Protein AF-A0A1B4V219-F1 (afdb_monomer_lite)

Secondary structure (DSSP, 8-state):
-PEEPPTT---EESTTGGGGSHHHHHHHHHHHHHHHHHHHHHHHHHHHHH---S---TTSSSPPPTTHHHHHHT--SHHHHHHHHHHHHHHH---HHHHHHHHHHHHHHHHHHHHHHHHHHS-EEEETTEEEEEEE--SSS--EEEEHHHHHHHHHHHHHHHHHHHHHHHHHHHHHHT-

Organism: NCBI:txid1675686

Radius of gyration: 20.0 Å; chains: 1; bounding box: 42×27×65 Å

pLDDT: mean 90.4, std 10.65, range [53.06, 97.81]

Sequence (179 aa):
MANPLRVGESVSHGPRTLLKRPELAALIGCACADWAYIESSLTMFYGHLMGVYLPKHPEFEPPLHPVALQVLDELQSIHAKVNLVKKLADWVIKDEVQRKDVLSVLDKLRKAGEGRNLVAHGVWGICESEPEALILLPTFGHQMIYRKQDFELVLEKIQRAKVELGRIHHEFYQRRRNK

Structure (mmCIF, N/CA/C/O backbone):
data_AF-A0A1B4V219-F1
#
_entry.id   AF-A0A1B4V219-F1
#
loop_
_atom_site.group_PDB
_atom_site.id
_atom_site.type_symbol
_atom_site.label_atom_id
_atom_site.label_alt_id
_atom_site.label_comp_id
_atom_site.label_asym_id
_atom_site.label_entity_id
_atom_site.label_seq_id
_atom_site.pdbx_PDB_ins_code
_atom_site.Cartn_x
_atom_site.Cartn_y
_atom_site.Cartn_z
_atom_site.occupancy
_atom_site.B_iso_or_equiv
_atom_site.auth_seq_id
_atom_site.auth_comp_id
_atom_site.auth_asym_id
_atom_site.auth_atom_id
_atom_site.pdbx_PDB_model_num
ATOM 1 N N . MET A 1 1 ? 2.966 11.245 -14.136 1.00 60.09 1 MET A N 1
ATOM 2 C CA . MET A 1 1 ? 2.165 10.245 -14.880 1.00 60.09 1 MET A CA 1
ATOM 3 C C . MET A 1 1 ? 3.119 9.624 -15.871 1.00 60.09 1 MET A C 1
ATOM 5 O O . MET A 1 1 ? 3.752 10.376 -16.601 1.00 60.09 1 MET A O 1
ATOM 9 N N . ALA A 1 2 ? 3.261 8.299 -15.830 1.00 79.25 2 ALA A N 1
ATOM 10 C CA . ALA A 1 2 ? 4.180 7.568 -16.692 1.00 79.25 2 ALA A CA 1
ATOM 11 C C . ALA A 1 2 ? 3.820 7.768 -18.172 1.00 79.25 2 ALA A C 1
ATOM 13 O O . ALA A 1 2 ? 2.639 7.791 -18.527 1.00 79.25 2 ALA A O 1
ATOM 14 N N . ASN A 1 3 ? 4.837 7.893 -19.021 1.00 88.50 3 ASN A N 1
ATOM 15 C CA . ASN A 1 3 ? 4.676 8.034 -20.469 1.00 88.50 3 ASN A CA 1
ATOM 16 C C . ASN A 1 3 ? 4.928 6.688 -21.156 1.00 88.50 3 ASN A C 1
ATOM 18 O O . ASN A 1 3 ? 5.740 5.912 -20.652 1.00 88.50 3 ASN A O 1
ATOM 22 N N . PRO A 1 4 ? 4.280 6.389 -22.292 1.00 93.06 4 PRO A N 1
ATOM 23 C CA . PRO A 1 4 ? 4.597 5.183 -23.043 1.00 93.06 4 PRO A CA 1
ATOM 24 C C . PRO A 1 4 ? 6.025 5.250 -23.604 1.00 93.06 4 PRO A C 1
ATOM 26 O O . PRO A 1 4 ? 6.468 6.304 -24.067 1.00 93.06 4 PRO A O 1
ATOM 29 N N . LEU A 1 5 ? 6.729 4.118 -23.582 1.00 93.38 5 LEU A N 1
ATOM 30 C CA . LEU A 1 5 ? 7.996 3.943 -24.293 1.00 93.38 5 LEU A CA 1
ATOM 31 C C . LEU A 1 5 ? 7.748 3.992 -25.807 1.00 93.38 5 LEU A C 1
ATOM 33 O O . LEU A 1 5 ? 6.678 3.585 -26.279 1.00 93.38 5 LEU A O 1
ATOM 37 N N . ARG A 1 6 ? 8.715 4.488 -26.586 1.00 91.12 6 ARG A N 1
ATOM 38 C CA . ARG A 1 6 ? 8.556 4.536 -28.043 1.00 91.12 6 ARG A CA 1
ATOM 39 C C . ARG A 1 6 ? 8.539 3.115 -28.608 1.00 91.12 6 ARG A C 1
ATOM 41 O O . ARG A 1 6 ? 9.245 2.220 -28.149 1.00 91.12 6 ARG A O 1
ATOM 48 N N . VAL A 1 7 ? 7.719 2.904 -29.635 1.00 87.25 7 VAL A N 1
ATOM 49 C CA . VAL A 1 7 ? 7.619 1.603 -30.307 1.00 87.25 7 VAL A CA 1
ATOM 50 C C . VAL A 1 7 ? 8.960 1.254 -30.956 1.00 87.25 7 VAL A C 1
ATOM 52 O O . VAL A 1 7 ? 9.537 2.075 -31.664 1.00 87.25 7 VAL A O 1
ATOM 55 N N . GLY A 1 8 ? 9.428 0.023 -30.735 1.00 86.38 8 GLY A N 1
ATOM 56 C CA . GLY A 1 8 ? 10.668 -0.503 -31.316 1.00 86.38 8 GLY A CA 1
ATOM 57 C C . GLY A 1 8 ? 11.903 -0.383 -30.421 1.00 86.38 8 GLY A C 1
ATOM 58 O O . GLY A 1 8 ? 12.960 -0.888 -30.792 1.00 86.38 8 GLY A O 1
ATOM 59 N N . GLU A 1 9 ? 11.791 0.235 -29.244 1.00 91.06 9 GLU A N 1
ATOM 60 C CA . GLU A 1 9 ? 12.893 0.285 -28.284 1.00 91.06 9 GLU A CA 1
ATOM 61 C C . GLU A 1 9 ? 13.106 -1.070 -27.592 1.00 91.06 9 GLU A C 1
ATOM 63 O O . GLU A 1 9 ? 12.161 -1.770 -27.224 1.00 91.06 9 GLU A O 1
ATOM 68 N N . SER A 1 10 ? 14.374 -1.454 -27.424 1.00 91.75 10 SER A N 1
ATOM 69 C CA . SER A 1 10 ? 14.740 -2.713 -26.774 1.00 91.75 10 SER A CA 1
ATOM 70 C C . SER A 1 10 ? 14.769 -2.543 -25.258 1.00 91.75 10 SER A C 1
ATOM 72 O O . SER A 1 10 ? 15.410 -1.625 -24.739 1.00 91.75 10 SER A O 1
ATOM 74 N N . VAL A 1 11 ? 14.098 -3.449 -24.546 1.00 95.25 11 VAL A N 1
ATOM 75 C CA . VAL A 1 11 ? 14.038 -3.456 -23.083 1.00 95.25 11 VAL A CA 1
ATOM 76 C C . VAL A 1 11 ? 14.766 -4.679 -22.551 1.00 95.25 11 VAL A C 1
ATOM 78 O O . VAL A 1 11 ? 14.381 -5.818 -22.808 1.00 95.25 11 VAL A O 1
ATOM 81 N N . SER A 1 12 ? 15.808 -4.439 -21.761 1.00 93.75 12 SER A N 1
ATOM 82 C CA . SER A 1 12 ? 16.472 -5.489 -20.996 1.00 93.75 12 SER A CA 1
ATOM 83 C C . SER A 1 12 ? 15.722 -5.698 -19.684 1.00 93.75 12 SER A C 1
ATOM 85 O O . SER A 1 12 ? 15.449 -4.736 -18.971 1.00 93.75 12 SER A O 1
ATOM 87 N N . HIS A 1 13 ? 15.397 -6.940 -19.333 1.00 92.19 13 HIS A N 1
ATOM 88 C CA . HIS A 1 13 ? 14.679 -7.273 -18.101 1.00 92.19 13 HIS A CA 1
ATOM 89 C C . HIS A 1 13 ? 15.292 -8.499 -17.415 1.00 92.19 13 HIS A C 1
ATOM 91 O O . HIS A 1 13 ? 15.988 -9.299 -18.037 1.00 92.19 13 HIS A O 1
ATOM 97 N N . GLY A 1 14 ? 15.037 -8.643 -16.115 1.00 86.25 14 GLY A N 1
ATOM 98 C CA . GLY A 1 14 ? 15.570 -9.736 -15.304 1.00 86.25 14 GLY A CA 1
ATOM 99 C C . GLY A 1 14 ? 15.911 -9.304 -13.877 1.00 86.25 14 GLY A C 1
ATOM 100 O O . GLY A 1 14 ? 16.007 -8.110 -13.589 1.00 86.25 14 GLY A O 1
ATOM 101 N N . PRO A 1 15 ? 16.138 -10.264 -12.964 1.00 75.94 15 PRO A N 1
ATOM 102 C CA . PRO A 1 15 ? 16.276 -9.986 -11.532 1.00 75.94 15 PRO A CA 1
ATOM 103 C C . PRO A 1 15 ? 17.472 -9.085 -11.196 1.00 75.94 15 PRO A C 1
ATOM 105 O O . PRO A 1 15 ? 17.439 -8.342 -10.222 1.00 75.94 15 PRO A O 1
ATOM 108 N N . ARG A 1 16 ? 18.532 -9.115 -12.015 1.00 89.88 16 ARG A N 1
ATOM 109 C CA . ARG A 1 16 ? 19.732 -8.283 -11.828 1.00 89.88 16 ARG A CA 1
ATOM 110 C C . ARG A 1 16 ? 19.672 -6.947 -12.563 1.00 89.88 16 ARG A C 1
ATOM 112 O O . ARG A 1 16 ? 20.539 -6.108 -12.347 1.00 89.88 16 ARG A O 1
ATOM 119 N N . THR A 1 17 ? 18.672 -6.724 -13.412 1.00 90.62 17 THR A N 1
ATOM 120 C CA . THR A 1 17 ? 18.585 -5.509 -14.231 1.00 90.62 17 THR A CA 1
ATOM 121 C C . THR A 1 17 ? 18.393 -4.264 -13.365 1.00 90.62 17 THR A C 1
ATOM 123 O O . THR A 1 17 ? 18.997 -3.230 -13.640 1.00 90.62 17 THR A O 1
ATOM 126 N N . LEU A 1 18 ? 17.659 -4.386 -12.254 1.00 91.25 18 LEU A N 1
ATOM 127 C CA . LEU A 1 18 ? 17.479 -3.307 -11.278 1.00 91.25 18 LEU A CA 1
ATOM 128 C C . LEU A 1 18 ? 18.797 -2.831 -10.646 1.00 91.25 18 LEU A C 1
ATOM 130 O O . LEU A 1 18 ? 18.899 -1.666 -10.271 1.00 91.25 18 LEU A O 1
ATOM 134 N N . LEU A 1 19 ? 19.838 -3.675 -10.597 1.00 94.38 19 LEU A N 1
ATOM 135 C CA . LEU A 1 19 ? 21.158 -3.279 -10.084 1.00 94.38 19 LEU A CA 1
ATOM 136 C C . LEU A 1 19 ? 21.808 -2.175 -10.930 1.00 94.38 19 LEU A C 1
ATOM 138 O O . LEU A 1 19 ? 22.653 -1.441 -10.429 1.00 94.38 19 LEU A O 1
ATOM 142 N N . LYS A 1 20 ? 21.395 -2.019 -12.195 1.00 95.88 20 LYS A N 1
ATOM 143 C CA . LYS A 1 20 ? 21.844 -0.926 -13.070 1.00 95.88 20 LYS A CA 1
ATOM 144 C C . LYS A 1 20 ? 21.134 0.407 -12.791 1.00 95.88 20 LYS A C 1
ATOM 146 O O . LYS A 1 20 ? 21.480 1.412 -13.410 1.00 95.88 20 LYS A O 1
ATOM 151 N N . ARG A 1 21 ? 20.127 0.424 -11.911 1.00 96.00 21 ARG A N 1
ATOM 152 C CA . ARG A 1 21 ? 19.353 1.606 -11.488 1.00 96.00 21 ARG A CA 1
ATOM 153 C C . ARG A 1 21 ? 19.202 1.605 -9.955 1.00 96.00 21 ARG A C 1
ATOM 155 O O . ARG A 1 21 ? 18.081 1.511 -9.453 1.00 96.00 21 ARG A O 1
ATOM 162 N N . PRO A 1 22 ? 20.313 1.675 -9.197 1.00 96.50 22 PRO A N 1
ATOM 163 C CA . PRO A 1 22 ? 20.311 1.419 -7.755 1.00 96.50 22 PRO A CA 1
ATOM 164 C C . PRO A 1 22 ? 19.413 2.378 -6.965 1.00 96.50 22 PRO A C 1
ATOM 166 O O . PRO A 1 22 ? 18.748 1.940 -6.032 1.00 96.50 22 PRO A O 1
ATOM 169 N N . GLU A 1 23 ? 19.324 3.653 -7.359 1.00 97.19 23 GLU A N 1
ATOM 170 C CA . GLU A 1 23 ? 18.421 4.611 -6.704 1.00 97.19 23 GLU A CA 1
ATOM 171 C C . GLU A 1 23 ? 16.948 4.207 -6.832 1.00 97.19 23 GLU A C 1
ATOM 173 O O . GLU A 1 23 ? 16.208 4.227 -5.851 1.00 97.19 23 GLU A O 1
ATOM 178 N N . LEU A 1 24 ? 16.520 3.792 -8.028 1.00 97.19 24 LEU A N 1
ATOM 179 C CA . LEU A 1 24 ? 15.139 3.368 -8.263 1.00 97.19 24 LEU A CA 1
ATOM 180 C C . LEU A 1 24 ? 14.849 2.051 -7.539 1.00 97.19 24 LEU A C 1
ATOM 182 O O . LEU A 1 24 ? 13.808 1.917 -6.903 1.00 97.19 24 LEU A O 1
ATOM 186 N N . ALA A 1 25 ? 15.796 1.108 -7.552 1.00 96.06 25 ALA A N 1
ATOM 187 C CA . ALA A 1 25 ? 15.689 -0.134 -6.790 1.00 96.06 25 ALA A CA 1
ATOM 188 C C . ALA A 1 25 ? 15.567 0.118 -5.273 1.00 96.06 25 ALA A C 1
ATOM 190 O O . ALA A 1 25 ? 14.772 -0.544 -4.603 1.00 96.06 25 ALA A O 1
ATOM 191 N N . ALA A 1 26 ? 16.301 1.097 -4.735 1.00 97.44 26 ALA A N 1
ATOM 192 C CA . ALA A 1 26 ? 16.196 1.493 -3.333 1.00 97.44 26 ALA A CA 1
ATOM 193 C C . ALA A 1 26 ? 14.797 2.033 -2.995 1.00 97.44 26 ALA A C 1
ATOM 195 O O . ALA A 1 26 ? 14.236 1.650 -1.971 1.00 97.44 26 ALA A O 1
ATOM 196 N N . LEU A 1 27 ? 14.189 2.838 -3.875 1.00 97.69 27 LEU A N 1
ATOM 197 C CA . LEU A 1 27 ? 12.820 3.336 -3.682 1.00 97.69 27 LEU A CA 1
ATOM 198 C C . LEU A 1 27 ? 11.777 2.207 -3.676 1.00 97.69 27 LEU A C 1
ATOM 200 O O . LEU A 1 27 ? 10.862 2.233 -2.850 1.00 97.69 27 LEU A O 1
ATOM 204 N N . ILE A 1 28 ? 11.937 1.187 -4.531 1.00 96.75 28 ILE A N 1
ATOM 205 C CA . ILE A 1 28 ? 11.116 -0.038 -4.477 1.00 96.75 28 ILE A CA 1
ATOM 206 C C . ILE A 1 28 ? 11.275 -0.712 -3.105 1.00 96.75 28 ILE A C 1
ATOM 208 O O . ILE A 1 28 ? 10.281 -1.050 -2.460 1.00 96.75 28 ILE A O 1
ATOM 212 N N . GLY A 1 29 ? 12.515 -0.862 -2.631 1.00 97.00 29 GLY A N 1
ATOM 213 C CA . GLY A 1 29 ? 12.816 -1.433 -1.316 1.00 97.00 29 GLY A CA 1
ATOM 214 C C . GLY A 1 29 ? 12.167 -0.662 -0.164 1.00 97.00 29 GLY A C 1
ATOM 215 O O . GLY A 1 29 ? 11.534 -1.272 0.698 1.00 97.00 29 GLY A O 1
ATOM 216 N N . CYS A 1 30 ? 12.251 0.671 -0.176 1.00 97.81 30 CYS A N 1
ATOM 217 C CA . CYS A 1 30 ? 11.585 1.532 0.802 1.00 97.81 30 CYS A CA 1
ATOM 218 C C . CYS A 1 30 ? 10.065 1.337 0.792 1.00 97.81 30 CYS A C 1
ATOM 220 O O . CYS A 1 30 ? 9.470 1.196 1.858 1.00 97.81 30 CYS A O 1
ATOM 222 N N . ALA A 1 31 ? 9.441 1.267 -0.390 1.00 97.12 31 ALA A N 1
ATOM 223 C CA . ALA A 1 31 ? 8.004 1.029 -0.509 1.00 97.12 31 ALA A CA 1
ATOM 224 C C . ALA A 1 31 ? 7.595 -0.331 0.083 1.00 97.12 31 ALA A C 1
ATOM 226 O O . ALA A 1 31 ? 6.599 -0.410 0.802 1.00 97.12 31 ALA A O 1
ATOM 227 N N . CYS A 1 32 ? 8.375 -1.388 -0.165 1.00 96.56 32 CYS A N 1
ATOM 228 C CA . CYS A 1 32 ? 8.146 -2.709 0.426 1.00 96.56 32 CYS A CA 1
ATOM 229 C C . CYS A 1 32 ? 8.313 -2.700 1.954 1.00 96.56 32 CYS A C 1
ATOM 231 O O . CYS A 1 32 ? 7.476 -3.257 2.664 1.00 96.56 32 CYS A O 1
ATOM 233 N N . ALA A 1 33 ? 9.359 -2.046 2.468 1.00 97.38 33 ALA A N 1
ATOM 234 C CA . ALA A 1 33 ? 9.620 -1.959 3.903 1.00 97.38 33 ALA A CA 1
ATOM 235 C C . ALA A 1 33 ? 8.528 -1.168 4.641 1.00 97.38 33 ALA A C 1
ATOM 237 O O . ALA A 1 33 ? 7.969 -1.656 5.623 1.00 97.38 33 ALA A O 1
ATOM 238 N N . ASP A 1 34 ? 8.160 0.018 4.144 1.00 96.62 34 ASP A N 1
ATOM 239 C CA . ASP A 1 34 ? 7.082 0.829 4.726 1.00 96.62 34 ASP A CA 1
ATOM 240 C C . ASP A 1 34 ? 5.733 0.105 4.686 1.00 96.62 34 ASP A C 1
ATOM 242 O O . ASP A 1 34 ? 4.907 0.255 5.591 1.00 96.62 34 ASP A O 1
ATOM 246 N N . TRP A 1 35 ? 5.515 -0.719 3.665 1.00 96.31 35 TRP A N 1
ATOM 247 C CA . TRP A 1 35 ? 4.313 -1.526 3.576 1.00 96.31 35 TRP A CA 1
ATOM 248 C C . TRP A 1 35 ? 4.260 -2.658 4.606 1.00 96.31 35 TRP A C 1
ATOM 250 O O . TRP A 1 35 ? 3.206 -2.892 5.195 1.00 96.31 35 TRP A O 1
ATOM 260 N N . ALA A 1 36 ? 5.381 -3.324 4.881 1.00 94.31 36 ALA A N 1
ATOM 261 C CA . ALA A 1 36 ? 5.444 -4.332 5.939 1.00 94.31 36 ALA A CA 1
ATOM 262 C C . ALA A 1 36 ? 5.086 -3.730 7.315 1.00 94.31 36 ALA A C 1
ATOM 264 O O . ALA A 1 36 ? 4.365 -4.347 8.102 1.00 94.31 36 ALA A O 1
ATOM 265 N N . TYR A 1 37 ? 5.508 -2.486 7.583 1.00 93.94 37 TYR A N 1
ATOM 266 C CA . TYR A 1 37 ? 5.084 -1.754 8.783 1.00 93.94 37 TYR A CA 1
ATOM 267 C C . TYR A 1 37 ? 3.576 -1.522 8.825 1.00 93.94 37 TYR A C 1
ATOM 269 O O . TYR A 1 37 ? 2.952 -1.749 9.858 1.00 93.94 37 TYR A O 1
ATOM 277 N N . ILE A 1 38 ? 2.983 -1.095 7.710 1.00 95.19 38 ILE A N 1
ATOM 278 C CA . ILE A 1 38 ? 1.533 -0.924 7.586 1.00 95.19 38 ILE A CA 1
ATOM 279 C C . ILE A 1 38 ? 0.790 -2.225 7.887 1.00 95.19 38 ILE A C 1
ATOM 281 O O . ILE A 1 38 ? -0.202 -2.192 8.611 1.00 95.19 38 ILE A O 1
ATOM 285 N N . GLU A 1 39 ? 1.242 -3.354 7.337 1.00 93.31 39 GLU A N 1
ATOM 286 C CA . GLU A 1 39 ? 0.598 -4.654 7.551 1.00 93.31 39 GLU A CA 1
ATOM 287 C C . GLU A 1 39 ? 0.638 -5.040 9.029 1.00 93.31 39 GLU A C 1
ATOM 289 O O . GLU A 1 39 ? -0.397 -5.383 9.598 1.00 93.31 39 GLU A O 1
ATOM 294 N N . SER A 1 40 ? 1.790 -4.863 9.680 1.00 91.19 40 SER A N 1
ATOM 295 C CA . SER A 1 40 ? 1.932 -5.058 11.125 1.00 91.19 40 SER A CA 1
ATOM 296 C C . SER A 1 40 ? 1.008 -4.131 11.932 1.00 91.19 40 SER A C 1
ATOM 298 O O . SER A 1 40 ? 0.250 -4.590 12.791 1.00 91.19 40 SER A O 1
ATOM 300 N N . SER A 1 41 ? 0.986 -2.830 11.623 1.00 92.94 41 SER A N 1
ATOM 301 C CA . SER A 1 41 ? 0.100 -1.859 12.280 1.00 92.94 41 SER A CA 1
ATOM 302 C C . SER A 1 41 ? -1.379 -2.175 12.076 1.00 92.94 41 SER A C 1
ATOM 304 O O . SER A 1 41 ? -2.167 -2.031 13.011 1.00 92.94 41 SER A O 1
ATOM 306 N N . LEU A 1 42 ? -1.771 -2.637 10.889 1.00 94.94 42 LEU A N 1
ATOM 307 C CA . LEU A 1 42 ? -3.146 -3.024 10.592 1.00 94.94 42 LEU A CA 1
ATOM 308 C C . LEU A 1 42 ? -3.558 -4.249 11.416 1.00 94.94 42 LEU A C 1
ATOM 310 O O . LEU A 1 42 ? -4.653 -4.255 11.979 1.00 94.94 42 LEU A O 1
ATOM 314 N N . THR A 1 43 ? -2.675 -5.242 11.547 1.00 91.94 43 THR A N 1
ATOM 315 C CA . THR A 1 43 ? -2.886 -6.409 12.415 1.00 91.94 43 THR A CA 1
ATOM 316 C C . THR A 1 43 ? -3.031 -6.015 13.875 1.00 91.94 43 THR A C 1
ATOM 318 O O . THR A 1 43 ? -3.964 -6.464 14.545 1.00 91.94 43 THR A O 1
ATOM 321 N N . MET A 1 44 ? -2.173 -5.125 14.372 1.00 90.12 44 MET A N 1
ATOM 322 C CA . MET A 1 44 ? -2.311 -4.622 15.736 1.00 90.12 44 MET A CA 1
ATOM 323 C C . MET A 1 44 ? -3.627 -3.865 15.921 1.00 90.12 44 MET A C 1
ATOM 325 O O . MET A 1 44 ? -4.329 -4.080 16.907 1.00 90.12 44 MET A O 1
ATOM 329 N N . PHE A 1 45 ? -3.999 -2.992 14.986 1.00 93.25 45 PHE A N 1
ATOM 330 C CA . PHE A 1 45 ? -5.258 -2.256 15.067 1.00 93.25 45 PHE A CA 1
ATOM 331 C C . PHE A 1 45 ? -6.467 -3.203 15.066 1.00 93.25 45 PHE A C 1
ATOM 333 O O . PHE A 1 45 ? -7.363 -3.055 15.898 1.00 93.25 45 PHE A O 1
ATOM 340 N N . TYR A 1 46 ? -6.454 -4.231 14.215 1.00 94.12 46 TYR A N 1
ATOM 341 C CA . TYR A 1 46 ? -7.464 -5.288 14.202 1.00 94.12 46 TYR A CA 1
ATOM 342 C C . TYR A 1 46 ? -7.561 -6.022 15.546 1.00 94.12 46 TYR A C 1
ATOM 344 O O . TYR A 1 46 ? -8.655 -6.147 16.100 1.00 94.12 46 TYR A O 1
ATOM 352 N N . GLY A 1 47 ? -6.427 -6.437 16.116 1.00 90.81 47 GLY A N 1
ATOM 353 C CA . GLY A 1 47 ? -6.393 -7.095 17.423 1.00 90.81 47 GLY A CA 1
ATOM 354 C C . GLY A 1 47 ? -6.954 -6.225 18.545 1.00 90.81 47 GLY A C 1
ATOM 355 O O . GLY A 1 47 ? -7.679 -6.721 19.406 1.00 90.81 47 GLY A O 1
ATOM 356 N N . HIS A 1 48 ? -6.714 -4.914 18.502 1.00 89.06 48 HIS A N 1
ATOM 357 C CA . HIS A 1 48 ? -7.333 -3.989 19.448 1.00 89.06 48 HIS A CA 1
ATOM 358 C C . HIS A 1 48 ? -8.831 -3.827 19.215 1.00 89.06 48 HIS A C 1
ATOM 360 O O . HIS A 1 48 ? -9.579 -3.755 20.188 1.00 89.06 48 HIS A O 1
ATOM 366 N N . LEU A 1 49 ? -9.303 -3.784 17.967 1.00 91.94 49 LEU A N 1
ATOM 367 C CA . LEU A 1 49 ? -10.736 -3.715 17.677 1.00 91.94 49 LEU A CA 1
ATOM 368 C C . LEU A 1 49 ? -11.473 -4.937 18.239 1.00 91.94 49 LEU A C 1
ATOM 370 O O . LEU A 1 49 ? -12.494 -4.755 18.907 1.00 91.94 49 LEU A O 1
ATOM 374 N N . MET A 1 50 ? -10.915 -6.142 18.061 1.00 90.38 50 MET A N 1
ATOM 375 C CA . MET A 1 50 ? -11.459 -7.388 18.628 1.00 90.38 50 MET A CA 1
ATOM 376 C C . MET A 1 50 ? -11.575 -7.330 20.158 1.00 90.38 50 MET A C 1
ATOM 378 O O . MET A 1 50 ? -12.475 -7.937 20.732 1.00 90.38 50 MET A O 1
ATOM 382 N N . GLY A 1 51 ? -10.711 -6.547 20.809 1.00 82.06 51 GLY A N 1
ATOM 383 C CA . GLY A 1 51 ? -10.695 -6.382 22.256 1.00 82.06 51 GLY A CA 1
ATOM 384 C C . GLY A 1 51 ? -9.965 -7.510 22.972 1.00 82.06 51 GLY A C 1
ATOM 385 O O . GLY A 1 51 ? -9.300 -8.343 22.363 1.00 82.06 51 GLY A O 1
ATOM 386 N N . VAL A 1 52 ? -10.059 -7.494 24.297 1.00 65.88 52 VAL A N 1
ATOM 387 C CA . VAL A 1 52 ? -9.306 -8.395 25.165 1.00 65.88 52 VAL A CA 1
ATOM 388 C C . VAL A 1 52 ? -10.264 -9.413 25.774 1.00 65.88 52 VAL A C 1
ATOM 390 O O . VAL A 1 52 ? -11.144 -9.035 26.540 1.00 65.88 52 VAL A O 1
ATOM 393 N N . TYR A 1 53 ? -10.079 -10.694 25.451 1.00 55.53 53 TYR A N 1
ATOM 394 C CA . TYR A 1 53 ? -10.760 -11.810 26.128 1.00 55.53 53 TYR A CA 1
ATOM 395 C C . TYR A 1 53 ? -9.938 -12.408 27.283 1.00 55.53 53 TYR A C 1
ATOM 397 O O . TYR A 1 53 ? -10.434 -13.268 28.004 1.00 55.53 53 TYR A O 1
ATOM 405 N N . LEU A 1 54 ? -8.688 -11.970 27.466 1.00 54.00 54 LEU A N 1
ATOM 406 C CA . LEU A 1 54 ? -7.799 -12.459 28.518 1.00 54.00 54 LEU A CA 1
ATOM 407 C C . LEU A 1 54 ? -7.739 -11.487 29.711 1.00 54.00 54 LEU A C 1
ATOM 409 O O . LEU A 1 54 ? -7.877 -10.277 29.532 1.00 54.00 54 LEU A O 1
ATOM 413 N N . PRO A 1 55 ? -7.515 -11.974 30.942 1.00 55.31 55 PRO A N 1
ATOM 414 C CA . PRO A 1 55 ? -7.235 -11.105 32.081 1.00 55.31 55 PRO A CA 1
ATOM 415 C C . PRO A 1 55 ? -6.077 -10.154 31.754 1.00 55.31 55 PRO A C 1
ATOM 417 O O . PRO A 1 55 ? -5.131 -10.555 31.075 1.00 55.31 55 PRO A O 1
ATOM 420 N N . LYS A 1 56 ? -6.140 -8.901 32.230 1.00 58.00 56 LYS A N 1
ATOM 421 C CA . LYS A 1 56 ? -5.037 -7.938 32.086 1.00 58.00 56 LYS A CA 1
ATOM 422 C C . LYS A 1 56 ? -3.749 -8.585 32.603 1.00 58.00 56 LYS A C 1
ATOM 424 O O . LYS A 1 56 ? -3.634 -8.825 33.802 1.00 58.00 56 LYS A O 1
ATOM 429 N N . HIS A 1 57 ? -2.806 -8.875 31.709 1.00 53.78 57 HIS A N 1
ATOM 430 C CA . HIS A 1 57 ? -1.481 -9.326 32.108 1.00 53.78 57 HIS A CA 1
ATOM 431 C C . HIS A 1 57 ? -0.596 -8.080 32.258 1.00 53.78 57 HIS A C 1
ATOM 433 O O . HIS A 1 57 ? -0.463 -7.338 31.284 1.00 53.78 57 HIS A O 1
ATOM 439 N N . PRO A 1 58 ? -0.006 -7.820 33.438 1.00 56.78 58 PRO A N 1
ATOM 440 C CA . PRO A 1 58 ? 0.721 -6.575 33.718 1.00 56.78 58 PRO A CA 1
ATOM 441 C C . PRO A 1 58 ? 1.945 -6.338 32.816 1.00 56.78 58 PRO A C 1
ATOM 443 O O . PRO A 1 58 ? 2.432 -5.218 32.728 1.00 56.78 58 PRO A O 1
ATOM 446 N N . GLU A 1 59 ? 2.422 -7.372 32.124 1.00 57.75 59 GLU A N 1
ATOM 447 C CA . GLU A 1 59 ? 3.592 -7.311 31.239 1.00 57.75 59 GLU A CA 1
ATOM 448 C C . GLU A 1 59 ? 3.249 -7.027 29.765 1.00 57.75 59 GLU A C 1
ATOM 450 O O . GLU A 1 59 ? 4.138 -6.697 28.984 1.00 57.75 59 GLU A O 1
ATOM 455 N N . PHE A 1 60 ? 1.974 -7.125 29.369 1.00 53.06 60 PHE A N 1
ATOM 456 C CA . PHE A 1 60 ? 1.541 -6.999 27.973 1.00 53.06 60 PHE A CA 1
ATOM 457 C C . PHE A 1 60 ? 0.391 -5.995 27.858 1.00 53.06 60 PHE A C 1
ATOM 459 O O . PHE A 1 60 ? -0.761 -6.362 27.623 1.00 53.06 60 PHE A O 1
ATOM 466 N N . GLU A 1 61 ? 0.700 -4.709 28.045 1.00 59.91 61 GLU A N 1
ATOM 467 C CA . GLU A 1 61 ? -0.229 -3.617 27.745 1.00 59.91 61 GLU A CA 1
ATOM 468 C C . GLU A 1 61 ? 0.159 -2.893 26.443 1.00 59.91 61 GLU A C 1
ATOM 470 O O . GLU A 1 61 ? 1.289 -2.414 26.324 1.00 59.91 61 GLU A O 1
ATOM 475 N N . PRO A 1 62 ? -0.772 -2.746 25.482 1.00 58.78 62 PRO A N 1
ATOM 476 C CA . PRO A 1 62 ? -2.134 -3.279 25.481 1.00 58.78 62 PRO A CA 1
ATOM 477 C C . PRO A 1 62 ? -2.192 -4.777 25.144 1.00 58.78 62 PRO A C 1
ATOM 479 O O . PRO A 1 62 ? -1.456 -5.226 24.263 1.00 58.78 62 PRO A O 1
ATOM 482 N N . PRO A 1 63 ? -3.139 -5.539 25.721 1.00 66.62 63 PRO A N 1
ATOM 483 C CA . PRO A 1 63 ? -3.365 -6.902 25.274 1.00 66.62 63 PRO A CA 1
ATOM 484 C C . PRO A 1 63 ? -3.974 -6.874 23.864 1.00 66.62 63 PRO A C 1
ATOM 486 O O . PRO A 1 63 ? -5.033 -6.284 23.637 1.00 66.62 63 PRO A O 1
ATOM 489 N N . LEU A 1 64 ? -3.311 -7.520 22.909 1.00 73.88 64 LEU A N 1
ATOM 490 C CA . LEU A 1 64 ? -3.880 -7.837 21.601 1.00 73.88 64 LEU A CA 1
ATOM 491 C C . LEU A 1 64 ? -4.706 -9.119 21.716 1.00 73.88 64 LEU A C 1
ATOM 493 O O . LEU A 1 64 ? -4.339 -10.033 22.456 1.00 73.88 64 LEU A O 1
ATOM 497 N N . HIS A 1 65 ? -5.807 -9.221 20.969 1.00 82.81 65 HIS A N 1
ATOM 498 C CA . HIS A 1 65 ? -6.548 -10.478 20.915 1.00 82.81 65 HIS A CA 1
ATOM 499 C C . HIS A 1 65 ? -5.630 -11.606 20.390 1.00 82.81 65 HIS A C 1
ATOM 501 O O . HIS A 1 65 ? -5.078 -11.463 19.296 1.00 82.81 65 HIS A O 1
ATOM 507 N N . PRO A 1 66 ? -5.478 -12.742 21.103 1.00 78.50 66 PRO A N 1
ATOM 508 C CA . PRO A 1 66 ? -4.422 -13.727 20.829 1.00 78.50 66 PRO A CA 1
ATOM 509 C C . PRO A 1 66 ? -4.553 -14.441 19.479 1.00 78.50 66 PRO A C 1
ATOM 511 O O . PRO A 1 66 ? -3.571 -14.987 18.990 1.00 78.50 66 PRO A O 1
ATOM 514 N N . VAL A 1 67 ? -5.757 -14.429 18.889 1.00 86.88 67 VAL A N 1
ATOM 515 C CA . VAL A 1 67 ? -6.035 -15.017 17.563 1.00 86.88 67 VAL A CA 1
ATOM 516 C C . VAL A 1 67 ? -6.052 -13.998 16.412 1.00 86.88 67 VAL A C 1
ATOM 518 O O . VAL A 1 67 ? -6.304 -14.363 15.266 1.00 86.88 67 VAL A O 1
ATOM 521 N N . ALA A 1 68 ? -5.862 -12.703 16.699 1.00 86.81 68 ALA A N 1
ATOM 522 C CA . ALA A 1 68 ? -6.024 -11.653 15.691 1.00 86.81 68 ALA A CA 1
ATOM 523 C C . ALA A 1 68 ? -4.996 -11.764 14.565 1.00 86.81 68 ALA A C 1
ATOM 525 O O . ALA A 1 68 ? -5.352 -11.580 13.402 1.00 86.81 68 ALA A O 1
ATOM 526 N N . LEU A 1 69 ? -3.749 -12.088 14.920 1.00 85.25 69 LEU A N 1
ATOM 527 C CA . LEU A 1 69 ? -2.665 -12.299 13.966 1.00 85.25 69 LEU A CA 1
ATOM 528 C C . LEU A 1 69 ? -3.004 -13.450 13.014 1.00 85.25 69 LEU A C 1
ATOM 530 O O . LEU A 1 69 ? -3.006 -13.257 11.808 1.00 85.25 69 LEU A O 1
ATOM 534 N N . GLN A 1 70 ? -3.398 -14.601 13.558 1.00 89.50 70 GLN A N 1
ATOM 535 C CA . GLN A 1 70 ? -3.718 -15.808 12.795 1.00 89.50 70 GLN A CA 1
ATOM 536 C C . GLN A 1 70 ? -4.885 -15.560 11.835 1.00 89.50 70 GLN A C 1
ATOM 538 O O . GLN A 1 70 ? -4.809 -15.921 10.668 1.00 89.50 70 GLN A O 1
ATOM 543 N N . VAL A 1 71 ? -5.948 -14.889 12.294 1.00 90.44 71 VAL A N 1
ATOM 544 C CA . VAL A 1 71 ? -7.092 -14.564 11.428 1.00 90.44 71 VAL A CA 1
ATOM 545 C C . VAL A 1 71 ? -6.689 -13.615 10.302 1.00 90.44 71 VAL A C 1
ATOM 547 O O . VAL A 1 71 ? -7.114 -13.808 9.164 1.00 90.44 71 VAL A O 1
ATOM 550 N N . LEU A 1 72 ? -5.906 -12.573 10.602 1.00 89.62 72 LEU A N 1
ATOM 551 C CA . LEU A 1 72 ? -5.538 -11.599 9.581 1.00 89.62 72 LEU A CA 1
ATOM 552 C C . LEU A 1 72 ?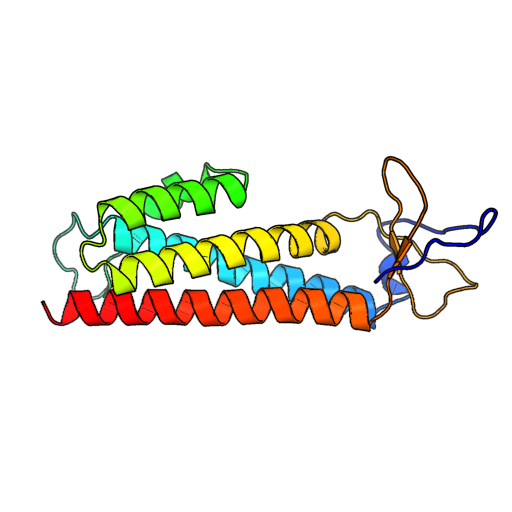 -4.506 -12.161 8.594 1.00 89.62 72 LEU A C 1
ATOM 554 O O . LEU A 1 72 ? -4.544 -11.795 7.420 1.00 89.62 72 LEU A O 1
ATOM 558 N N . ASP A 1 73 ? -3.607 -13.035 9.042 1.00 87.44 73 ASP A N 1
ATOM 559 C CA . ASP A 1 73 ? -2.566 -13.637 8.206 1.00 87.44 73 ASP A CA 1
ATOM 560 C C . ASP A 1 73 ? -3.105 -14.678 7.228 1.00 87.44 73 ASP A C 1
ATOM 562 O O . ASP A 1 73 ? -2.550 -14.804 6.137 1.00 87.44 73 ASP A O 1
ATOM 566 N N . GLU A 1 74 ? -4.240 -15.318 7.525 1.00 93.69 74 GLU A N 1
ATOM 567 C CA . GLU A 1 74 ? -4.892 -16.190 6.538 1.00 93.69 74 GLU A CA 1
ATOM 568 C C . GLU A 1 74 ? -5.475 -15.438 5.336 1.00 93.69 74 GLU A C 1
ATOM 570 O O . GLU A 1 74 ? -5.757 -16.014 4.281 1.00 93.69 74 GLU A O 1
ATOM 575 N N . LEU A 1 75 ? -5.629 -14.118 5.443 1.00 92.50 75 LEU A N 1
ATOM 576 C CA . LEU A 1 75 ? -6.078 -13.297 4.331 1.00 92.50 75 LEU A CA 1
ATOM 577 C C . LEU A 1 75 ? -4.897 -12.923 3.431 1.00 92.50 75 LEU A C 1
ATOM 579 O O . LEU A 1 75 ? -4.143 -11.995 3.708 1.00 92.50 75 LEU A O 1
ATOM 583 N N . GLN A 1 76 ? -4.800 -13.583 2.278 1.00 85.31 76 GLN A N 1
ATOM 584 C CA . GLN A 1 76 ? -3.708 -13.382 1.313 1.00 85.31 76 GLN A CA 1
ATOM 585 C C . GLN A 1 76 ? -3.655 -11.976 0.685 1.00 85.31 76 GLN A C 1
ATOM 587 O O . GLN A 1 76 ? -2.606 -11.541 0.219 1.00 85.31 76 GLN A O 1
ATOM 592 N N . SER A 1 77 ? -4.776 -11.245 0.644 1.00 88.06 77 SER A N 1
ATOM 593 C CA . SER A 1 77 ? -4.825 -9.916 0.021 1.00 88.06 77 SER A CA 1
ATOM 594 C C . SER A 1 77 ? -5.001 -8.805 1.048 1.00 88.06 77 SER A C 1
ATOM 596 O O . SER A 1 77 ? -5.861 -8.885 1.927 1.00 88.06 77 SER A O 1
ATOM 598 N N . ILE A 1 78 ? -4.271 -7.696 0.872 1.00 88.06 78 ILE A N 1
ATOM 599 C CA . ILE A 1 78 ? -4.504 -6.491 1.680 1.00 88.06 78 ILE A CA 1
ATOM 600 C C . ILE A 1 78 ? -5.950 -6.000 1.549 1.00 88.06 78 ILE A C 1
ATOM 602 O O . ILE A 1 78 ? -6.532 -5.534 2.520 1.00 88.06 78 ILE A O 1
ATOM 606 N N . HIS A 1 79 ? -6.571 -6.147 0.376 1.00 91.31 79 HIS A N 1
ATOM 607 C CA . HIS A 1 79 ? -7.969 -5.763 0.182 1.00 91.31 79 HIS A CA 1
ATOM 608 C C . HIS A 1 79 ? -8.893 -6.535 1.133 1.00 91.31 79 HIS A C 1
ATOM 610 O O . HIS A 1 79 ? -9.751 -5.927 1.772 1.00 91.31 79 HIS A O 1
ATOM 616 N N . ALA A 1 80 ? -8.692 -7.849 1.273 1.00 94.12 80 ALA A N 1
ATOM 617 C CA . ALA A 1 80 ? -9.436 -8.659 2.230 1.00 94.12 80 ALA A CA 1
ATOM 618 C C . ALA A 1 80 ? -9.131 -8.248 3.677 1.00 94.12 80 ALA A C 1
ATOM 620 O O . ALA A 1 80 ? -10.074 -8.035 4.441 1.00 94.12 80 ALA A O 1
ATOM 621 N N . LYS A 1 81 ? -7.849 -8.052 4.030 1.00 94.94 81 LYS A N 1
ATOM 622 C CA . LYS A 1 81 ? -7.438 -7.580 5.366 1.00 94.94 81 LYS A CA 1
ATOM 623 C C . LYS A 1 81 ? -8.134 -6.264 5.722 1.00 94.94 81 LYS A C 1
ATOM 625 O O . LYS A 1 81 ? -8.841 -6.186 6.722 1.00 94.94 81 LYS A O 1
ATOM 630 N N . VAL A 1 82 ? -8.021 -5.247 4.868 1.00 95.75 82 VAL A N 1
ATOM 631 C CA . VAL A 1 82 ? -8.643 -3.928 5.064 1.00 95.75 82 VAL A CA 1
ATOM 632 C C . VAL A 1 82 ? -10.162 -4.035 5.158 1.00 95.75 82 VAL A C 1
ATOM 634 O O . VAL A 1 82 ? -10.752 -3.423 6.043 1.00 95.75 82 VAL A O 1
ATOM 637 N N . ASN A 1 83 ? -10.811 -4.825 4.301 1.00 96.31 83 ASN A N 1
ATOM 638 C CA . ASN A 1 83 ? -12.263 -5.003 4.357 1.00 96.31 83 ASN A CA 1
ATOM 639 C C . ASN A 1 83 ? -12.721 -5.642 5.672 1.00 96.31 83 ASN A C 1
ATOM 641 O O . ASN A 1 83 ? -13.710 -5.185 6.246 1.00 96.31 83 ASN A O 1
ATOM 645 N N . LEU A 1 84 ? -11.998 -6.648 6.171 1.00 96.62 84 LEU A N 1
ATOM 646 C CA . LEU A 1 84 ? -12.281 -7.254 7.469 1.00 96.62 84 LEU A CA 1
ATOM 647 C C . LEU A 1 84 ? -12.156 -6.218 8.596 1.00 96.62 84 LEU A C 1
ATOM 649 O O . LEU A 1 84 ? -13.086 -6.062 9.390 1.00 96.62 84 LEU A O 1
ATOM 653 N N . VAL A 1 85 ? -11.061 -5.448 8.618 1.00 96.88 85 VAL A N 1
ATOM 654 C CA . VAL A 1 85 ? -10.859 -4.382 9.614 1.00 96.88 85 VAL A CA 1
ATOM 655 C C . VAL A 1 85 ? -11.956 -3.321 9.524 1.00 96.88 85 VAL A C 1
ATOM 657 O O . VAL A 1 85 ? -12.492 -2.926 10.556 1.00 96.88 85 VAL A O 1
ATOM 660 N N . LYS A 1 86 ? -12.356 -2.897 8.317 1.00 97.50 86 LYS A N 1
ATOM 661 C CA . LYS A 1 86 ? -13.461 -1.942 8.117 1.00 97.50 86 LYS A CA 1
ATOM 662 C C . LYS A 1 86 ? -14.767 -2.461 8.707 1.00 97.50 86 LYS A C 1
ATOM 664 O O . LYS A 1 86 ? -15.443 -1.719 9.411 1.00 97.50 86 LYS A O 1
ATOM 669 N N . LYS A 1 87 ? -15.126 -3.720 8.436 1.00 97.69 87 LYS A N 1
ATOM 670 C CA . LYS A 1 87 ? -16.362 -4.328 8.952 1.00 97.69 87 LYS A CA 1
ATOM 671 C C . LYS A 1 87 ? -16.357 -4.408 10.474 1.00 97.69 87 LYS A C 1
ATOM 673 O O . LYS A 1 87 ? -17.359 -4.073 11.100 1.00 97.69 87 LYS A O 1
ATOM 678 N N . LEU A 1 88 ? -15.227 -4.789 11.066 1.00 96.19 88 LEU A N 1
ATOM 679 C CA . LEU A 1 88 ? -15.102 -4.825 12.517 1.00 96.19 88 LEU A CA 1
ATOM 680 C C . LEU A 1 88 ? -15.147 -3.415 13.126 1.00 96.19 88 LEU A C 1
ATOM 682 O O . LEU A 1 88 ? -15.865 -3.197 14.096 1.00 96.19 88 LEU A O 1
ATOM 686 N N . ALA A 1 89 ? -14.437 -2.446 12.545 1.00 96.25 89 ALA A N 1
ATOM 687 C CA . ALA A 1 89 ? -14.452 -1.055 12.994 1.00 96.25 89 ALA A CA 1
ATOM 688 C C . ALA A 1 89 ? -15.862 -0.446 12.951 1.00 96.25 89 ALA A C 1
ATOM 690 O O . ALA A 1 89 ? -16.270 0.205 13.911 1.00 96.25 89 ALA A O 1
ATOM 691 N N . ASP A 1 90 ? -16.615 -0.695 11.878 1.00 96.75 90 ASP A N 1
ATOM 692 C CA . ASP A 1 90 ? -17.994 -0.222 11.717 1.00 96.75 90 ASP A CA 1
ATOM 693 C C . ASP A 1 90 ? -18.927 -0.772 12.810 1.00 96.75 90 ASP A C 1
ATOM 695 O O . ASP A 1 90 ? -19.773 -0.055 13.346 1.00 96.75 90 ASP A O 1
ATOM 699 N N . TRP A 1 91 ? -18.709 -2.025 13.217 1.00 96.00 91 TRP A N 1
ATOM 700 C CA . TRP A 1 91 ? -19.462 -2.662 14.294 1.00 96.00 91 TRP A CA 1
ATOM 701 C C . TRP A 1 91 ? -19.040 -2.191 15.699 1.00 96.00 91 TRP A C 1
ATOM 703 O O . TRP A 1 91 ? -19.901 -1.906 16.543 1.00 96.00 91 TRP A O 1
ATOM 713 N N . VAL A 1 92 ? -17.732 -2.094 15.971 1.00 93.81 92 VAL A N 1
ATOM 714 C CA . VAL A 1 92 ? -17.178 -1.778 17.304 1.00 93.81 92 VAL A CA 1
ATOM 715 C C . VAL A 1 92 ? -17.303 -0.291 17.647 1.00 93.81 92 VAL A C 1
ATOM 717 O O . VAL A 1 92 ? -17.637 0.053 18.784 1.00 93.81 92 VAL A O 1
ATOM 720 N N . ILE A 1 93 ? -17.022 0.608 16.701 1.00 94.25 93 ILE A N 1
ATOM 721 C CA . ILE A 1 93 ? -16.889 2.045 16.975 1.00 94.25 93 ILE A CA 1
ATOM 722 C C . ILE A 1 93 ? -18.267 2.714 16.954 1.00 94.25 93 ILE A C 1
ATOM 724 O O . ILE A 1 93 ? -18.890 2.896 15.909 1.00 94.25 93 ILE A O 1
ATOM 728 N N . LYS A 1 94 ? -18.746 3.108 18.139 1.00 94.25 94 LYS A N 1
ATOM 729 C CA . LYS A 1 94 ? -20.058 3.758 18.300 1.00 94.25 94 LYS A CA 1
ATOM 730 C C . LYS A 1 94 ? -20.037 5.258 18.007 1.00 94.25 94 LYS A C 1
ATOM 732 O O . LYS A 1 94 ? -21.026 5.777 17.504 1.00 94.25 94 LYS A O 1
ATOM 737 N N . ASP A 1 95 ? -18.919 5.927 18.290 1.00 94.75 95 ASP A N 1
ATOM 738 C CA . ASP A 1 95 ? -18.727 7.346 17.975 1.00 94.75 95 ASP A CA 1
ATOM 739 C C . ASP A 1 95 ? -18.683 7.552 16.455 1.00 94.75 95 ASP A C 1
ATOM 741 O O . ASP A 1 95 ? -17.792 7.036 15.778 1.00 94.75 95 ASP A O 1
ATOM 745 N N . GLU A 1 96 ? -19.652 8.285 15.906 1.00 96.50 96 GLU A N 1
ATOM 746 C CA . GLU A 1 96 ? -19.813 8.425 14.455 1.00 96.50 96 GLU A CA 1
ATOM 747 C C . GLU A 1 96 ? -18.629 9.150 13.807 1.00 96.50 96 GLU A C 1
ATOM 749 O O . GLU A 1 96 ? -18.188 8.756 12.725 1.00 96.50 96 GLU A O 1
ATOM 754 N N . VAL A 1 97 ? -18.096 10.179 14.471 1.00 95.88 97 VAL A N 1
ATOM 755 C CA . VAL A 1 97 ? -16.965 10.964 13.960 1.00 95.88 97 VAL A CA 1
ATOM 756 C C . VAL A 1 97 ? -15.721 10.085 13.859 1.00 95.88 97 VAL A C 1
ATOM 758 O O . VAL A 1 97 ? -15.129 9.988 12.784 1.00 95.88 97 VAL A O 1
ATOM 761 N N . GLN A 1 98 ? -15.372 9.368 14.931 1.00 95.44 98 GLN A N 1
ATOM 762 C CA . GLN A 1 98 ? -14.254 8.424 14.915 1.00 95.44 98 GLN A CA 1
ATOM 763 C C . GLN A 1 98 ? -14.463 7.292 13.913 1.00 95.44 98 GLN A C 1
ATOM 765 O O . GLN A 1 98 ? -13.523 6.918 13.214 1.00 95.44 98 GLN A O 1
ATOM 770 N N . ARG A 1 99 ? -15.680 6.744 13.814 1.00 96.69 99 ARG A N 1
ATOM 771 C CA . ARG A 1 99 ? -15.983 5.680 12.850 1.00 96.69 99 ARG A CA 1
ATOM 772 C C . ARG A 1 99 ? -15.735 6.157 11.420 1.00 96.69 99 ARG A C 1
ATOM 774 O O . ARG A 1 99 ? -15.054 5.468 10.666 1.00 96.69 99 ARG A O 1
ATOM 781 N N . LYS A 1 100 ? -16.236 7.342 11.051 1.00 97.56 100 LYS A N 1
ATOM 782 C CA . LYS A 1 100 ? -16.012 7.933 9.719 1.00 97.56 100 LYS A CA 1
ATOM 783 C C . LYS A 1 100 ? -14.529 8.179 9.441 1.00 97.56 100 LYS A C 1
ATOM 785 O O . LYS A 1 100 ? -14.070 7.861 8.346 1.00 97.56 100 LYS A O 1
ATOM 790 N N . ASP A 1 101 ? -13.789 8.697 10.418 1.00 97.06 101 ASP A N 1
ATOM 791 C CA . ASP A 1 101 ? -12.347 8.933 10.289 1.00 97.06 101 ASP A CA 1
ATOM 792 C C . ASP A 1 101 ? -11.576 7.623 10.047 1.00 97.06 101 ASP A C 1
ATOM 794 O O . ASP A 1 101 ? -10.860 7.491 9.053 1.00 97.06 101 ASP A O 1
ATOM 798 N N . VAL A 1 102 ? -11.816 6.598 10.873 1.00 97.38 102 VAL A N 1
ATOM 799 C CA . VAL A 1 102 ? -11.199 5.269 10.723 1.00 97.38 102 VAL A CA 1
ATOM 800 C C . VAL A 1 102 ? -11.502 4.661 9.354 1.00 97.38 102 VAL A C 1
ATOM 802 O O . VAL A 1 102 ? -10.590 4.201 8.667 1.00 97.38 102 VAL A O 1
ATOM 805 N N . LEU A 1 103 ? -12.766 4.668 8.925 1.00 97.81 103 LEU A N 1
ATOM 806 C CA . LEU A 1 103 ? -13.153 4.099 7.631 1.00 97.81 103 LEU A CA 1
ATOM 807 C C . LEU A 1 103 ? -12.500 4.840 6.456 1.00 97.81 103 LEU A C 1
ATOM 809 O O . LEU A 1 103 ? -12.062 4.194 5.503 1.00 97.81 103 LEU A O 1
ATOM 813 N N . SER A 1 104 ? -12.380 6.167 6.547 1.00 97.25 104 SER A N 1
ATOM 814 C CA . SER A 1 104 ? -11.700 7.002 5.551 1.00 97.25 104 SER A CA 1
ATOM 815 C C . SER A 1 104 ? -10.211 6.663 5.433 1.00 97.25 104 SER A C 1
ATOM 817 O O . SER A 1 104 ? -9.701 6.469 4.325 1.00 97.25 104 SER A O 1
ATOM 819 N N . VAL A 1 105 ? -9.513 6.517 6.563 1.00 97.62 105 VAL A N 1
ATOM 820 C CA . VAL A 1 105 ? -8.097 6.114 6.588 1.00 97.62 105 VAL A CA 1
ATOM 821 C C . VAL A 1 105 ? -7.910 4.717 5.992 1.00 97.62 105 VAL A C 1
ATOM 823 O O . VAL A 1 105 ? -7.011 4.513 5.177 1.00 97.62 105 VAL A O 1
ATOM 826 N N . LEU A 1 106 ? -8.790 3.766 6.311 1.00 97.25 106 LEU A N 1
ATOM 827 C CA . LEU A 1 106 ? -8.741 2.417 5.737 1.00 97.25 106 LEU A CA 1
ATOM 828 C C . LEU A 1 106 ? -8.969 2.420 4.211 1.00 97.25 106 LEU A C 1
ATOM 830 O O . LEU A 1 106 ? -8.328 1.655 3.488 1.00 97.25 106 LEU A O 1
ATOM 834 N N . ASP A 1 107 ? -9.812 3.313 3.687 1.00 95.50 107 ASP A N 1
ATOM 835 C CA . ASP A 1 107 ? -9.988 3.484 2.238 1.00 95.50 107 ASP A CA 1
ATOM 836 C C . ASP A 1 107 ? -8.769 4.101 1.548 1.00 95.50 107 ASP A C 1
ATOM 838 O O . ASP A 1 107 ? -8.405 3.686 0.441 1.00 95.50 107 ASP A O 1
ATOM 842 N N . LYS A 1 108 ? -8.104 5.065 2.191 1.00 94.81 108 LYS A N 1
ATOM 843 C CA . LYS A 1 108 ? -6.829 5.604 1.699 1.00 94.81 108 LYS A CA 1
ATOM 844 C C . LYS A 1 108 ? -5.740 4.538 1.706 1.00 94.81 108 LYS A C 1
ATOM 846 O O . LYS A 1 108 ? -4.990 4.439 0.737 1.00 94.81 108 LYS A O 1
ATOM 851 N N . LEU A 1 109 ? -5.699 3.708 2.747 1.00 95.75 109 LEU A N 1
ATOM 852 C CA . LEU A 1 109 ? -4.747 2.612 2.854 1.00 95.75 109 LEU A CA 1
ATOM 853 C C . LEU A 1 109 ? -4.911 1.605 1.709 1.00 95.75 109 LEU A C 1
ATOM 855 O O . LEU A 1 109 ? -3.925 1.207 1.088 1.00 95.75 109 LEU A O 1
ATOM 859 N N . ARG A 1 110 ? -6.156 1.257 1.364 1.00 94.06 110 ARG A N 1
ATOM 860 C CA . ARG A 1 110 ? -6.458 0.411 0.200 1.00 94.06 110 ARG A CA 1
ATOM 861 C C . ARG A 1 110 ? -5.878 0.997 -1.092 1.00 94.06 110 ARG A C 1
ATOM 863 O O . ARG A 1 110 ? -5.205 0.288 -1.831 1.00 94.06 110 ARG A O 1
ATOM 870 N N . LYS A 1 111 ? -6.093 2.294 -1.341 1.00 92.94 111 LYS A N 1
ATOM 871 C CA . LYS A 1 111 ? -5.560 2.993 -2.528 1.00 92.94 111 LYS A CA 1
ATOM 872 C C . LYS A 1 111 ? -4.029 3.051 -2.538 1.00 92.94 111 LYS A C 1
ATOM 874 O O . LYS A 1 111 ? -3.420 2.917 -3.594 1.00 92.94 111 LYS A O 1
ATOM 879 N N . ALA A 1 112 ? -3.392 3.234 -1.381 1.00 95.12 112 ALA A N 1
ATOM 880 C CA . ALA A 1 112 ? -1.934 3.172 -1.275 1.00 95.12 112 ALA A CA 1
ATOM 881 C C . ALA A 1 112 ? -1.399 1.767 -1.618 1.00 95.12 112 ALA A C 1
ATOM 883 O O . ALA A 1 112 ? -0.368 1.651 -2.282 1.00 95.12 112 ALA A O 1
ATOM 884 N N . GLY A 1 113 ? -2.136 0.714 -1.248 1.00 93.94 113 GLY A N 1
ATOM 885 C CA . GLY A 1 113 ? -1.807 -0.673 -1.587 1.00 93.94 113 GLY A CA 1
ATOM 886 C C . GLY A 1 113 ? -1.795 -0.970 -3.082 1.00 93.94 113 GLY A C 1
ATOM 887 O O . GLY A 1 113 ? -0.941 -1.720 -3.542 1.00 93.94 113 GLY A O 1
ATOM 888 N N . GLU A 1 114 ? -2.668 -0.333 -3.864 1.00 92.50 114 GLU A N 1
ATOM 889 C CA . GLU A 1 114 ? -2.644 -0.441 -5.331 1.00 92.50 114 GLU A CA 1
ATOM 890 C C . GLU A 1 114 ? -1.317 0.093 -5.902 1.00 92.50 114 GLU A C 1
ATOM 892 O O . GLU A 1 114 ? -0.685 -0.560 -6.735 1.00 92.50 114 GLU A O 1
ATOM 897 N N . GLY A 1 115 ? -0.842 1.237 -5.393 1.00 93.25 115 GLY A N 1
ATOM 898 C CA . GLY A 1 115 ? 0.460 1.803 -5.756 1.00 93.25 115 GLY A CA 1
ATOM 899 C C . GLY A 1 115 ? 1.632 0.918 -5.325 1.00 93.25 115 GLY A C 1
ATOM 900 O O . GLY A 1 115 ? 2.539 0.671 -6.120 1.00 93.25 115 GLY A O 1
ATOM 901 N N . ARG A 1 116 ? 1.591 0.377 -4.099 1.00 94.56 116 ARG A N 1
ATOM 902 C CA . ARG A 1 116 ? 2.589 -0.594 -3.624 1.00 94.56 116 ARG A CA 1
ATOM 903 C C . ARG A 1 116 ? 2.653 -1.812 -4.534 1.00 94.56 116 ARG A C 1
ATOM 905 O O . ARG A 1 116 ? 3.745 -2.255 -4.869 1.00 94.56 116 ARG A O 1
ATOM 912 N N . ASN A 1 117 ? 1.505 -2.371 -4.914 1.00 93.94 117 ASN A N 1
ATOM 913 C CA . ASN A 1 117 ? 1.448 -3.582 -5.729 1.00 93.94 117 ASN A CA 1
ATOM 914 C C . ASN A 1 117 ? 2.112 -3.375 -7.086 1.00 93.94 117 ASN A C 1
ATOM 916 O O . ASN A 1 117 ? 2.890 -4.224 -7.510 1.00 93.94 117 ASN A O 1
ATOM 920 N N . LEU A 1 118 ? 1.862 -2.230 -7.722 1.00 94.12 118 LEU A N 1
ATOM 921 C CA . LEU A 1 118 ? 2.545 -1.848 -8.953 1.00 94.12 118 LEU A CA 1
ATOM 922 C C . LEU A 1 118 ? 4.068 -1.832 -8.764 1.00 94.12 118 LEU A C 1
ATOM 924 O O . LEU A 1 118 ? 4.789 -2.446 -9.540 1.00 94.12 118 LEU A O 1
ATOM 928 N N . VAL A 1 119 ? 4.553 -1.151 -7.725 1.00 95.00 119 VAL A N 1
ATOM 929 C CA . VAL A 1 119 ? 5.989 -0.989 -7.453 1.00 95.00 119 VAL A CA 1
ATOM 930 C C . VAL A 1 119 ? 6.667 -2.325 -7.127 1.00 95.00 119 VAL A C 1
ATOM 932 O O . VAL A 1 119 ? 7.713 -2.637 -7.693 1.00 95.00 119 VAL A O 1
ATOM 935 N N . ALA A 1 120 ? 6.061 -3.136 -6.260 1.00 94.12 120 ALA A N 1
ATOM 936 C CA . ALA A 1 120 ? 6.648 -4.376 -5.755 1.00 94.12 120 ALA A CA 1
ATOM 937 C C . ALA A 1 120 ? 6.514 -5.569 -6.715 1.00 94.12 120 ALA A C 1
ATOM 939 O O . ALA A 1 120 ? 7.381 -6.440 -6.732 1.00 94.12 120 ALA A O 1
ATOM 940 N N . HIS A 1 121 ? 5.427 -5.631 -7.490 1.00 92.81 121 HIS A N 1
ATOM 941 C CA . HIS A 1 121 ? 5.116 -6.767 -8.367 1.00 92.81 121 HIS A CA 1
ATOM 942 C C . HIS A 1 121 ? 5.164 -6.419 -9.857 1.00 92.81 121 HIS A C 1
ATOM 944 O O . HIS A 1 121 ? 4.946 -7.295 -10.694 1.00 92.81 121 HIS A O 1
ATOM 950 N N . GLY A 1 122 ? 5.452 -5.163 -10.203 1.00 93.25 122 GLY A N 1
ATOM 951 C CA . GLY A 1 122 ? 5.699 -4.758 -11.578 1.00 93.25 122 GLY A CA 1
ATOM 952 C C . GLY A 1 122 ? 6.860 -5.545 -12.179 1.00 93.25 122 GLY A C 1
ATOM 953 O O . GLY A 1 122 ? 7.892 -5.761 -11.542 1.00 93.25 122 GLY A O 1
ATOM 954 N N . VAL A 1 123 ? 6.697 -5.981 -13.426 1.00 94.62 123 VAL A N 1
ATOM 955 C CA . VAL A 1 123 ? 7.810 -6.543 -14.189 1.00 94.62 123 VAL A CA 1
ATOM 956 C C . VAL A 1 123 ? 8.618 -5.369 -14.721 1.00 94.62 123 VAL A C 1
ATOM 958 O O . VAL A 1 123 ? 8.172 -4.659 -15.620 1.00 94.62 123 VAL A O 1
ATOM 961 N N . TRP A 1 124 ? 9.783 -5.139 -14.122 1.00 96.00 124 TRP A N 1
ATOM 962 C CA . TRP A 1 124 ? 10.628 -3.987 -14.419 1.00 96.00 124 TRP A CA 1
ATOM 963 C C . TRP A 1 124 ? 11.784 -4.349 -15.354 1.00 96.00 124 TRP A C 1
ATOM 965 O O . TRP A 1 124 ? 12.469 -5.361 -15.177 1.00 96.00 124 TRP A O 1
ATOM 975 N N . GLY A 1 125 ? 12.031 -3.479 -16.325 1.00 96.50 125 GLY A N 1
ATOM 976 C CA . GLY A 1 125 ? 13.189 -3.517 -17.207 1.00 96.50 125 GLY A CA 1
ATOM 977 C C . GLY A 1 125 ? 13.859 -2.154 -17.317 1.00 96.50 125 GLY A C 1
ATOM 978 O O . GLY A 1 125 ? 13.469 -1.188 -16.663 1.00 96.50 125 GLY A O 1
ATOM 979 N N . ILE A 1 126 ? 14.881 -2.082 -18.159 1.00 96.94 126 ILE A N 1
ATOM 980 C CA . ILE A 1 126 ? 15.589 -0.848 -18.499 1.00 96.94 126 ILE A CA 1
ATOM 981 C C . ILE A 1 126 ? 15.664 -0.701 -20.010 1.00 96.94 126 ILE A C 1
ATOM 983 O O . ILE A 1 126 ? 15.729 -1.695 -20.737 1.00 96.94 126 ILE A O 1
ATOM 987 N N . CYS A 1 127 ? 15.728 0.544 -20.456 1.00 96.12 127 CYS A N 1
ATOM 988 C CA . CYS A 1 127 ? 16.058 0.897 -21.825 1.00 96.12 127 CYS A CA 1
ATOM 989 C C . CYS A 1 127 ? 17.280 1.823 -21.814 1.00 96.12 127 CYS A C 1
ATOM 991 O O . CYS A 1 127 ? 17.421 2.647 -20.909 1.00 96.12 127 CYS A O 1
ATOM 993 N N . GLU A 1 128 ? 18.181 1.673 -22.785 1.00 94.31 128 GLU A N 1
ATOM 994 C CA . GLU A 1 128 ? 19.399 2.495 -22.866 1.00 94.31 128 GLU A CA 1
ATOM 995 C C . GLU A 1 128 ? 19.094 3.950 -23.258 1.00 94.31 128 GLU A C 1
ATOM 997 O O . GLU A 1 128 ? 19.811 4.859 -22.848 1.00 94.31 128 GLU A O 1
ATOM 1002 N N . SER A 1 129 ? 18.001 4.192 -23.992 1.00 94.94 129 SER A N 1
ATOM 1003 C CA . SER A 1 129 ? 17.516 5.543 -24.309 1.00 94.94 129 SER A CA 1
ATOM 1004 C C . SER A 1 129 ? 16.891 6.258 -23.109 1.00 94.94 129 SER A C 1
ATOM 1006 O O . SER A 1 129 ? 16.767 7.480 -23.123 1.00 94.94 129 SER A O 1
ATOM 1008 N N . GLU A 1 130 ? 16.549 5.516 -22.052 1.00 95.81 130 GLU A N 1
ATOM 1009 C CA . GLU A 1 130 ? 15.958 6.033 -20.818 1.00 95.81 130 GLU A CA 1
ATOM 1010 C C . GLU A 1 130 ? 16.839 5.662 -19.605 1.00 95.81 130 GLU A C 1
ATOM 1012 O O . GLU A 1 130 ? 16.473 4.822 -18.771 1.00 95.81 130 GLU A O 1
ATOM 1017 N N . PRO A 1 131 ? 18.037 6.270 -19.479 1.00 94.69 131 PRO A N 1
ATOM 1018 C CA . PRO A 1 13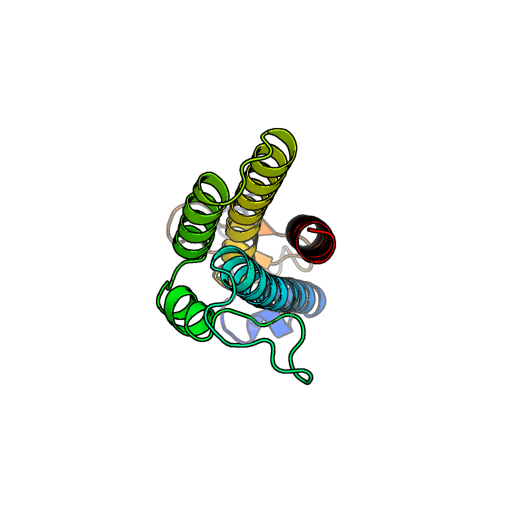1 ? 19.039 5.876 -18.487 1.00 94.69 131 PRO A CA 1
ATOM 1019 C C . PRO A 1 131 ? 18.633 6.152 -17.033 1.00 94.69 131 PRO A C 1
ATOM 1021 O O . PRO A 1 131 ? 19.197 5.563 -16.116 1.00 94.69 131 PRO A O 1
ATOM 1024 N N . GLU A 1 132 ? 17.637 7.005 -16.811 1.00 95.75 132 GLU A N 1
ATOM 1025 C CA . GLU A 1 132 ? 17.173 7.425 -15.481 1.00 95.75 132 GLU A CA 1
ATOM 1026 C C . GLU A 1 132 ? 15.799 6.847 -15.112 1.00 95.75 132 GLU A C 1
ATOM 1028 O O . GLU A 1 132 ? 15.161 7.298 -14.158 1.00 95.75 132 GLU A O 1
ATOM 1033 N N . ALA A 1 133 ? 15.313 5.868 -15.877 1.00 97.12 133 ALA A N 1
ATOM 1034 C CA . ALA A 1 133 ? 13.993 5.288 -15.686 1.00 97.12 133 ALA A CA 1
ATOM 1035 C C . ALA A 1 133 ? 14.030 3.764 -15.535 1.00 97.12 133 ALA A C 1
ATOM 1037 O O . ALA A 1 133 ? 14.985 3.084 -15.930 1.00 97.12 133 ALA A O 1
ATOM 1038 N N . LEU A 1 134 ? 12.937 3.239 -14.983 1.00 97.00 134 LEU A N 1
ATOM 1039 C CA . LEU A 1 134 ? 12.532 1.850 -15.142 1.00 97.00 134 LEU A CA 1
ATOM 1040 C C . LEU A 1 134 ? 11.371 1.778 -16.124 1.00 97.00 134 LEU A C 1
ATOM 1042 O O . LEU A 1 134 ? 10.492 2.640 -16.143 1.00 97.00 134 LEU A O 1
ATOM 1046 N N . ILE A 1 135 ? 11.365 0.723 -16.924 1.00 97.38 135 ILE A N 1
ATOM 1047 C CA . ILE A 1 135 ? 10.287 0.437 -17.858 1.00 97.38 135 ILE A CA 1
ATOM 1048 C C . ILE A 1 135 ? 9.398 -0.624 -17.229 1.00 97.38 135 ILE A C 1
ATOM 1050 O O . ILE A 1 135 ? 9.876 -1.705 -16.890 1.00 97.38 135 ILE A O 1
ATOM 1054 N N . LEU A 1 136 ? 8.116 -0.321 -17.064 1.00 96.38 136 LEU A N 1
ATOM 1055 C CA . LEU A 1 136 ? 7.114 -1.311 -16.701 1.00 96.38 136 LEU A CA 1
ATOM 1056 C C . LEU A 1 136 ? 6.756 -2.126 -17.943 1.00 96.38 136 LEU A C 1
ATOM 1058 O O . LEU A 1 136 ? 6.337 -1.560 -18.955 1.00 96.38 136 LEU A O 1
ATOM 1062 N N . LEU A 1 137 ? 6.881 -3.447 -17.844 1.00 94.44 137 LEU A N 1
ATOM 1063 C CA . LEU A 1 137 ? 6.433 -4.401 -18.850 1.00 94.44 137 LEU A CA 1
ATOM 1064 C C . LEU A 1 137 ? 5.058 -4.938 -18.428 1.00 94.44 137 LEU A C 1
ATOM 1066 O O . LEU A 1 137 ? 4.989 -5.831 -17.579 1.00 94.44 137 LEU A O 1
ATOM 1070 N N . PRO A 1 138 ? 3.947 -4.398 -18.954 1.00 91.06 138 PRO A N 1
ATOM 1071 C CA . PRO A 1 138 ? 2.636 -4.921 -18.609 1.00 91.06 138 PRO A CA 1
ATOM 1072 C C . PRO A 1 138 ? 2.390 -6.266 -19.304 1.00 91.06 138 PRO A C 1
ATOM 1074 O O . PRO A 1 138 ? 2.978 -6.566 -20.341 1.00 9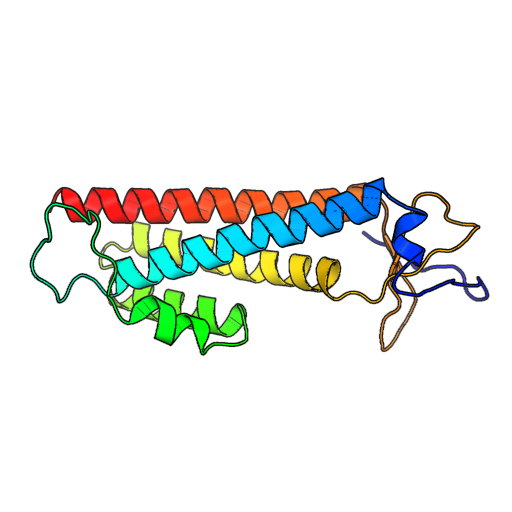1.06 138 PRO A O 1
ATOM 1077 N N . THR A 1 139 ? 1.452 -7.055 -18.777 1.00 87.88 139 THR A N 1
ATOM 1078 C CA . THR A 1 139 ? 0.957 -8.257 -19.473 1.00 87.88 139 THR A CA 1
ATOM 1079 C C . THR A 1 139 ? 0.259 -7.896 -20.788 1.00 87.88 139 THR A C 1
ATOM 1081 O O . THR A 1 139 ? 0.363 -8.631 -21.765 1.00 87.88 139 THR A O 1
ATOM 1084 N N . PHE A 1 140 ? -0.433 -6.751 -20.819 1.00 88.19 140 PHE A N 1
ATOM 1085 C CA . PHE A 1 140 ? -1.141 -6.229 -21.987 1.00 88.19 140 PHE A CA 1
ATOM 1086 C C . PHE A 1 140 ? -0.950 -4.711 -22.092 1.00 88.19 140 PHE A C 1
ATOM 1088 O O . PHE A 1 140 ? -0.968 -4.015 -21.079 1.00 88.19 140 PHE A O 1
ATOM 1095 N N . GLY A 1 141 ? -0.837 -4.189 -23.315 1.00 88.00 141 GLY A N 1
ATOM 1096 C CA . GLY A 1 141 ? -0.728 -2.751 -23.579 1.00 88.00 141 GLY A CA 1
ATOM 1097 C C . GLY A 1 141 ? 0.708 -2.252 -23.752 1.00 88.00 141 GLY A C 1
ATOM 1098 O O . GLY A 1 141 ? 1.624 -3.021 -24.037 1.00 88.00 141 GLY A O 1
ATOM 1099 N N . HIS A 1 142 ? 0.885 -0.935 -23.635 1.00 91.75 142 HIS A N 1
ATOM 1100 C CA . HIS A 1 142 ? 2.163 -0.271 -23.888 1.00 91.75 142 HIS A CA 1
ATOM 1101 C C . HIS A 1 142 ? 3.104 -0.350 -22.686 1.00 91.75 142 HIS A C 1
ATOM 1103 O O . HIS A 1 142 ? 2.681 -0.204 -21.542 1.00 91.75 142 HIS A O 1
ATOM 1109 N N . GLN A 1 143 ? 4.395 -0.522 -22.964 1.00 95.06 143 GLN A N 1
ATOM 1110 C CA . GLN A 1 143 ? 5.450 -0.361 -21.968 1.00 95.06 143 GLN A CA 1
ATOM 1111 C C . GLN A 1 143 ? 5.477 1.085 -21.471 1.00 95.06 143 GLN A C 1
ATOM 1113 O O . GLN A 1 143 ? 5.345 2.013 -22.269 1.00 95.06 143 GLN A O 1
ATOM 1118 N N . MET A 1 144 ? 5.651 1.276 -20.165 1.00 96.62 144 MET A N 1
ATOM 1119 C CA . MET A 1 144 ? 5.519 2.590 -19.527 1.00 96.62 144 MET A CA 1
ATOM 1120 C C . MET A 1 144 ? 6.818 2.999 -18.833 1.00 96.62 144 MET A C 1
ATOM 1122 O O . MET A 1 144 ? 7.426 2.196 -18.130 1.00 96.62 144 MET A O 1
ATOM 1126 N N . ILE A 1 145 ? 7.218 4.256 -18.996 1.00 97.56 145 ILE A N 1
ATOM 1127 C CA . ILE A 1 145 ? 8.418 4.857 -18.411 1.00 97.56 145 ILE A CA 1
ATOM 1128 C C . ILE A 1 145 ? 8.083 5.395 -17.017 1.00 97.56 145 ILE A C 1
ATOM 1130 O O . ILE A 1 145 ? 7.256 6.298 -16.888 1.00 97.56 145 ILE A O 1
ATOM 1134 N N . TYR A 1 146 ? 8.766 4.880 -15.996 1.00 97.69 146 TYR A N 1
ATOM 1135 C CA . TYR A 1 146 ? 8.685 5.345 -14.613 1.00 97.69 146 TYR A CA 1
ATOM 1136 C C . TYR A 1 146 ? 10.006 5.977 -14.192 1.00 97.69 146 TYR A C 1
ATOM 1138 O O . TYR A 1 146 ? 11.051 5.318 -14.175 1.00 97.69 146 TYR A O 1
ATOM 1146 N N . ARG A 1 147 ? 9.953 7.258 -13.830 1.00 97.44 147 ARG A N 1
ATOM 1147 C CA . ARG A 1 147 ? 11.105 8.009 -13.320 1.00 97.44 147 ARG A CA 1
ATOM 1148 C C . ARG A 1 147 ? 11.067 8.071 -11.802 1.00 97.44 147 ARG A C 1
ATOM 1150 O O . ARG A 1 147 ? 10.070 7.724 -11.170 1.00 97.44 147 ARG A O 1
ATOM 1157 N N . LYS A 1 148 ? 12.154 8.570 -11.21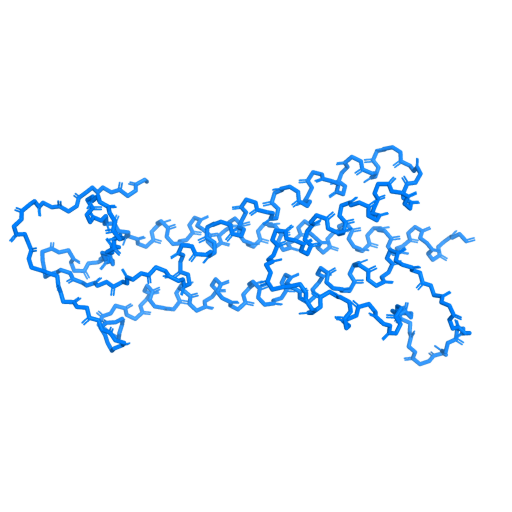6 1.00 97.44 148 LYS A N 1
ATOM 1158 C 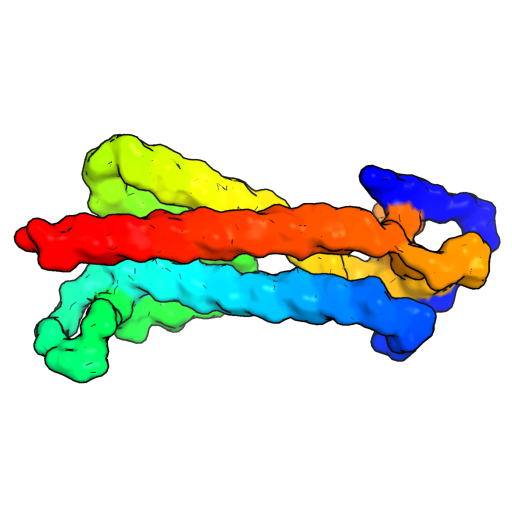CA . LYS A 1 148 ? 12.308 8.769 -9.770 1.00 97.44 148 LYS A CA 1
ATOM 1159 C C . LYS A 1 148 ? 11.069 9.389 -9.106 1.00 97.44 148 LYS A C 1
ATOM 1161 O O . LYS A 1 148 ? 10.567 8.816 -8.141 1.00 97.44 148 LYS A O 1
ATOM 1166 N N . GLN A 1 149 ? 10.513 10.464 -9.676 1.00 97.19 149 GLN A N 1
ATOM 1167 C CA . GLN A 1 149 ? 9.344 11.137 -9.094 1.00 97.19 149 GLN A CA 1
ATOM 1168 C C . GLN A 1 149 ? 8.090 10.250 -9.038 1.00 97.19 149 GLN A C 1
ATOM 1170 O O . GLN A 1 149 ? 7.277 10.398 -8.126 1.00 97.19 149 GLN A O 1
ATOM 1175 N N . ASP A 1 150 ? 7.909 9.321 -9.984 1.00 96.88 150 ASP A N 1
ATOM 1176 C CA . ASP A 1 150 ? 6.753 8.420 -9.969 1.00 96.88 150 ASP A CA 1
ATOM 1177 C C . ASP A 1 150 ? 6.832 7.447 -8.777 1.00 96.88 150 ASP A C 1
ATOM 1179 O O . ASP A 1 150 ? 5.818 7.187 -8.125 1.00 96.88 150 ASP A O 1
ATOM 1183 N N . PHE A 1 151 ? 8.033 6.957 -8.444 1.00 97.12 151 PHE A N 1
ATOM 1184 C CA . PHE A 1 151 ? 8.264 6.109 -7.268 1.00 97.12 151 PHE A CA 1
ATOM 1185 C C . PHE A 1 151 ? 8.154 6.896 -5.960 1.00 97.12 151 PHE A C 1
ATOM 1187 O O . PHE A 1 151 ? 7.509 6.427 -5.022 1.00 97.12 151 PHE A O 1
ATOM 1194 N N . GLU A 1 152 ? 8.728 8.100 -5.901 1.00 97.56 152 GLU A N 1
ATOM 1195 C CA . GLU A 1 152 ? 8.636 8.988 -4.733 1.00 97.56 152 GLU A CA 1
ATOM 1196 C C . GLU A 1 152 ? 7.178 9.316 -4.394 1.00 97.56 152 GLU A C 1
ATOM 1198 O O . GLU A 1 152 ? 6.782 9.251 -3.233 1.00 97.56 152 GLU A O 1
ATOM 1203 N N . LEU A 1 153 ? 6.341 9.563 -5.404 1.00 96.94 153 LEU A N 1
ATOM 1204 C CA . LEU A 1 153 ? 4.917 9.833 -5.214 1.00 96.94 153 LEU A CA 1
ATOM 1205 C C . LEU A 1 153 ? 4.143 8.613 -4.690 1.00 96.94 153 LEU A C 1
ATOM 1207 O O . LEU A 1 153 ? 3.189 8.763 -3.920 1.00 96.94 153 LEU A O 1
ATOM 1211 N N . VAL A 1 154 ? 4.518 7.395 -5.092 1.00 96.44 154 VAL A N 1
ATOM 1212 C CA . VAL A 1 154 ? 3.945 6.172 -4.507 1.00 96.44 154 VAL A CA 1
ATOM 1213 C C . VAL A 1 154 ? 4.393 6.016 -3.056 1.00 96.44 154 VAL A C 1
ATOM 1215 O O . VAL A 1 154 ? 3.552 5.779 -2.186 1.00 96.44 154 VAL A O 1
ATOM 1218 N N . LEU A 1 155 ? 5.687 6.189 -2.785 1.00 97.38 155 LEU A N 1
ATOM 1219 C CA . LEU A 1 155 ? 6.251 6.079 -1.443 1.00 97.38 155 LEU A CA 1
ATOM 1220 C C . LEU A 1 155 ? 5.618 7.091 -0.484 1.00 97.38 155 LEU A C 1
ATOM 1222 O O . LEU A 1 155 ? 5.205 6.726 0.613 1.00 97.38 155 LEU A O 1
ATOM 1226 N N . GLU A 1 156 ? 5.437 8.333 -0.922 1.00 97.69 156 GLU A N 1
ATOM 1227 C CA . GLU A 1 156 ? 4.779 9.377 -0.144 1.00 97.69 156 GLU A CA 1
ATOM 1228 C C . GLU A 1 156 ? 3.343 8.984 0.236 1.00 97.69 156 GLU A C 1
ATOM 1230 O O . GLU A 1 156 ? 2.928 9.149 1.385 1.00 97.69 156 GLU A O 1
ATOM 1235 N N . LYS A 1 157 ? 2.570 8.416 -0.699 1.00 96.81 157 LYS A N 1
ATOM 1236 C CA . LYS A 1 157 ? 1.207 7.934 -0.412 1.00 96.81 157 LYS A CA 1
ATOM 1237 C C . LYS A 1 157 ? 1.204 6.806 0.618 1.00 96.81 157 LYS A C 1
ATOM 1239 O O . LYS A 1 157 ? 0.346 6.805 1.502 1.00 96.81 157 LYS A O 1
ATOM 1244 N N . ILE A 1 158 ? 2.153 5.875 0.523 1.00 96.94 158 ILE A N 1
ATOM 1245 C CA . ILE A 1 158 ? 2.332 4.788 1.496 1.00 96.94 158 ILE A CA 1
ATOM 1246 C C . ILE A 1 158 ? 2.672 5.376 2.872 1.00 96.94 158 ILE A C 1
ATOM 1248 O O . ILE A 1 158 ? 2.016 5.055 3.862 1.00 96.94 158 ILE A O 1
ATOM 1252 N N . GLN A 1 159 ? 3.631 6.295 2.944 1.00 97.25 159 GLN A N 1
ATOM 1253 C CA . GLN A 1 159 ? 4.064 6.919 4.194 1.00 97.25 159 GLN A CA 1
ATOM 1254 C C . GLN A 1 159 ? 2.958 7.742 4.855 1.00 97.25 159 GLN A C 1
ATOM 1256 O O . GLN A 1 159 ? 2.755 7.633 6.065 1.00 97.25 159 GLN A O 1
ATOM 1261 N N . ARG A 1 160 ? 2.186 8.506 4.076 1.00 97.56 160 ARG A N 1
ATOM 1262 C CA . ARG A 1 160 ? 1.006 9.219 4.584 1.00 97.56 160 ARG A CA 1
ATOM 1263 C C . ARG A 1 160 ? -0.023 8.242 5.158 1.00 97.56 160 ARG A C 1
ATOM 1265 O O . ARG A 1 160 ? -0.490 8.455 6.273 1.00 97.56 160 ARG A O 1
ATOM 1272 N N . ALA A 1 161 ? -0.325 7.147 4.455 1.00 95.75 161 ALA A N 1
ATOM 1273 C CA . ALA A 1 161 ? -1.246 6.124 4.955 1.00 95.75 161 ALA A CA 1
ATOM 1274 C C . ALA A 1 161 ? -0.734 5.456 6.246 1.00 95.75 161 ALA A C 1
ATOM 1276 O O . ALA A 1 161 ? -1.519 5.228 7.165 1.00 95.75 161 ALA A O 1
ATOM 1277 N N . LYS A 1 162 ? 0.579 5.209 6.354 1.00 95.88 162 LYS A N 1
ATOM 1278 C CA . LYS A 1 162 ? 1.234 4.702 7.572 1.00 95.88 162 LYS A CA 1
ATOM 1279 C C . LYS A 1 162 ? 1.031 5.645 8.761 1.00 95.88 162 LYS A C 1
ATOM 1281 O O . LYS A 1 162 ? 0.626 5.199 9.833 1.00 95.88 162 LYS A O 1
ATOM 1286 N N . VAL A 1 163 ? 1.286 6.941 8.573 1.00 97.44 163 VAL A N 1
ATOM 1287 C CA . VAL A 1 163 ? 1.119 7.961 9.625 1.00 97.44 163 VAL A CA 1
ATOM 1288 C C . VAL A 1 163 ? -0.343 8.069 10.055 1.00 97.44 163 VAL A C 1
ATOM 1290 O O . VAL A 1 163 ? -0.632 8.073 11.251 1.00 97.44 163 VAL A O 1
ATOM 1293 N N . GLU A 1 164 ? -1.276 8.110 9.102 1.00 97.31 164 GLU A N 1
ATOM 1294 C CA . GLU A 1 164 ? -2.707 8.179 9.407 1.00 97.31 164 GLU A CA 1
ATOM 1295 C C . GLU A 1 164 ? -3.202 6.928 10.150 1.00 97.31 164 GLU A C 1
ATOM 1297 O O . GLU A 1 164 ? -3.953 7.063 11.116 1.00 97.31 164 GLU A O 1
ATOM 1302 N N . LEU A 1 165 ? -2.748 5.729 9.758 1.00 96.88 165 LEU A N 1
ATOM 1303 C CA . LEU A 1 165 ? -3.062 4.477 10.454 1.00 96.88 165 LEU A CA 1
ATOM 1304 C C . LEU A 1 165 ? -2.534 4.488 11.896 1.00 96.88 165 LEU A C 1
ATOM 1306 O O . LEU A 1 165 ? -3.271 4.160 12.826 1.00 96.88 165 LEU A O 1
ATOM 1310 N N . GLY A 1 166 ? -1.284 4.914 12.092 1.00 95.44 166 GLY A N 1
ATOM 1311 C CA . GLY A 1 166 ? -0.692 5.056 13.423 1.00 95.44 166 GLY A CA 1
ATOM 1312 C C . GLY A 1 166 ? -1.468 6.038 14.303 1.00 95.44 166 GLY A C 1
ATOM 1313 O O . GLY A 1 166 ? -1.732 5.742 15.470 1.00 95.44 166 GLY A O 1
ATOM 1314 N N . ARG A 1 167 ? -1.909 7.169 13.734 1.00 96.75 167 ARG A N 1
ATOM 1315 C CA . ARG A 1 167 ? -2.740 8.158 14.434 1.00 96.75 167 ARG A CA 1
ATOM 1316 C C . ARG A 1 167 ? -4.066 7.554 14.898 1.00 96.75 167 ARG A C 1
ATOM 1318 O O . ARG A 1 167 ? -4.358 7.609 16.091 1.00 96.75 167 ARG A O 1
ATOM 1325 N N . ILE A 1 168 ? -4.855 6.959 13.995 1.00 95.44 168 ILE A N 1
ATOM 1326 C CA . ILE A 1 168 ? -6.172 6.409 14.373 1.00 95.44 168 ILE A CA 1
ATOM 1327 C C . ILE A 1 168 ? -6.043 5.267 15.380 1.00 95.44 168 ILE A C 1
ATOM 1329 O O . ILE A 1 168 ? -6.887 5.122 16.264 1.00 95.44 168 ILE A O 1
ATOM 1333 N N . HIS A 1 169 ? -4.977 4.471 15.276 1.00 92.44 169 HIS A N 1
ATOM 1334 C CA . HIS A 1 169 ? -4.707 3.382 16.202 1.00 92.44 169 HIS A CA 1
ATOM 1335 C C . HIS A 1 169 ? -4.376 3.935 17.593 1.00 92.44 169 HIS A C 1
ATOM 1337 O O . HIS A 1 169 ? -4.990 3.515 18.577 1.00 92.44 169 HIS A O 1
ATOM 1343 N N . HIS A 1 170 ? -3.495 4.933 17.679 1.00 90.81 170 HIS A N 1
ATOM 1344 C CA . HIS A 1 170 ? -3.172 5.602 18.938 1.00 90.81 170 HIS A CA 1
ATOM 1345 C C . HIS A 1 170 ? -4.405 6.251 19.582 1.00 90.81 170 HIS A C 1
ATOM 1347 O O . HIS A 1 170 ? -4.690 6.009 20.755 1.00 90.81 170 HIS A O 1
ATOM 1353 N N . GLU A 1 171 ? -5.179 7.029 18.825 1.00 91.69 171 GLU A N 1
ATOM 1354 C CA . GLU A 1 171 ? -6.394 7.687 19.324 1.00 91.69 171 GLU A CA 1
ATOM 1355 C C . GLU A 1 171 ? -7.444 6.679 19.802 1.00 91.69 171 GLU A C 1
ATOM 1357 O O . GLU A 1 171 ? -8.053 6.864 20.861 1.00 91.69 171 GLU A O 1
ATOM 1362 N N . PHE A 1 172 ? -7.647 5.591 19.051 1.00 89.38 172 PHE A N 1
ATOM 1363 C CA . PHE A 1 172 ? -8.539 4.509 19.459 1.00 89.38 172 PHE A CA 1
ATOM 1364 C C . PHE A 1 172 ? -8.096 3.894 20.788 1.00 89.38 172 PHE A C 1
ATOM 1366 O O . PHE A 1 172 ? -8.927 3.685 21.676 1.00 89.38 172 PHE A O 1
ATOM 1373 N N . TYR A 1 173 ? -6.794 3.656 20.946 1.00 83.38 173 TYR A N 1
ATOM 1374 C CA . TYR A 1 173 ? -6.244 3.088 22.167 1.00 83.38 173 TYR A CA 1
ATOM 1375 C C . TYR A 1 173 ? -6.428 4.011 23.379 1.00 83.38 173 TYR A C 1
ATOM 1377 O O . TYR A 1 173 ? -6.971 3.577 24.397 1.00 83.38 173 TYR A O 1
ATOM 1385 N N . GLN A 1 174 ? -6.068 5.294 23.264 1.00 84.44 174 GLN A N 1
ATOM 1386 C CA . GLN A 1 174 ? -6.206 6.254 24.368 1.00 84.44 174 GLN A CA 1
ATOM 1387 C C . GLN A 1 174 ? -7.658 6.386 24.841 1.00 84.44 174 GLN A C 1
ATOM 1389 O O . GLN A 1 174 ? -7.935 6.399 26.040 1.00 84.44 174 GLN A O 1
ATOM 1394 N N . ARG A 1 175 ? -8.615 6.407 23.905 1.00 83.69 175 ARG A N 1
ATOM 1395 C CA . ARG A 1 175 ? -10.045 6.466 24.241 1.00 83.69 175 ARG A CA 1
ATOM 1396 C C . ARG A 1 175 ? -10.545 5.228 24.979 1.00 83.69 175 ARG A C 1
ATOM 1398 O O . ARG A 1 175 ? -11.483 5.352 25.759 1.00 83.69 175 ARG A O 1
ATOM 1405 N N . ARG A 1 176 ? -9.979 4.044 24.723 1.00 77.88 176 ARG A N 1
ATOM 1406 C CA . ARG A 1 176 ? -10.343 2.819 25.453 1.00 77.88 176 ARG A CA 1
ATOM 1407 C C . ARG A 1 176 ? -9.682 2.727 26.821 1.00 77.88 176 ARG A C 1
ATOM 1409 O O . ARG A 1 176 ? -10.297 2.178 27.719 1.00 77.88 176 ARG A O 1
ATOM 1416 N N . ARG A 1 177 ? -8.463 3.246 26.976 1.00 71.94 177 ARG A N 1
ATOM 1417 C CA . ARG A 1 177 ? -7.761 3.261 28.267 1.00 71.94 177 ARG A CA 1
ATOM 1418 C C . ARG A 1 177 ? -8.438 4.175 29.295 1.00 71.94 177 ARG A C 1
ATOM 1420 O O . ARG A 1 177 ? -8.399 3.875 30.480 1.00 71.94 177 ARG A O 1
ATOM 1427 N N . ASN A 1 178 ? -9.047 5.267 28.834 1.00 68.62 178 ASN A N 1
ATOM 1428 C CA . ASN A 1 178 ? -9.694 6.271 29.685 1.00 68.62 178 ASN A CA 1
ATOM 1429 C C . ASN A 1 178 ? -11.184 5.984 29.974 1.00 68.62 178 ASN A C 1
ATOM 1431 O O . ASN A 1 178 ? -11.861 6.845 30.533 1.00 68.62 178 ASN A O 1
ATOM 1435 N N . LYS A 1 179 ? -11.702 4.824 29.5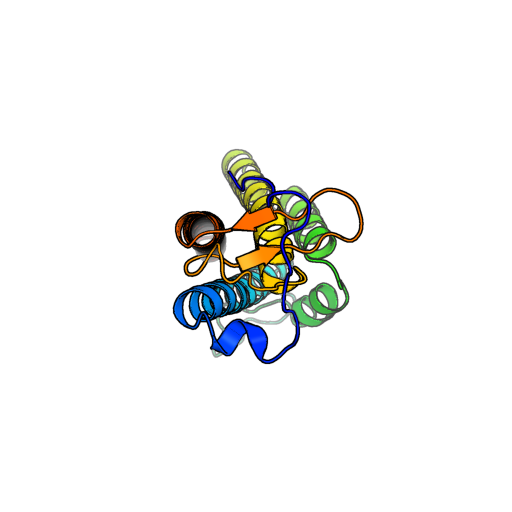53 1.00 63.25 179 LYS A N 1
ATOM 1436 C CA . LYS A 1 179 ? -13.053 4.333 29.863 1.00 63.25 179 LYS A CA 1
ATOM 1437 C C . LYS A 1 179 ? -12.969 3.201 30.873 1.00 63.25 179 LYS A C 1
ATOM 1439 O O . LYS A 1 179 ? -13.883 3.140 31.718 1.00 63.25 179 LYS A O 1
#

Foldseek 3Di:
DWDFDDPPFDWAFDPCQCVLQVLLVVLLVLLVVLVVLVLVLLLQLQQVLVPDPDDDDVVDPPDGNPCSCVVLVVDPDLVVSLVVSLVSLCVRPPPPVLNVLSNVLSVLQVVLVVLSCCSNVFRWTDTPVQSQWIWGDDPDDGITTHGPVSSVVSSVSSVVSSVSSVVSSVVSSVVVVVD